Protein AF-A0A818G9F4-F1 (afdb_monomer_lite)

pLDDT: mean 80.61, std 18.56, range [37.25, 96.75]

Foldseek 3Di:
DDDDLVNLVVVLVVCLQQVLVCVVPPVVVSVVVLVVLVVVLPDPNHDPVSNVSNVVSVVCVVVSSPVRHNADPPRPPDDPPPDDDDDPCVVVVVVVVVVVVCVVVVVPDPPPPPPPPPPPPDPDDPDDDDDDDDDDDD

Radius of gyration: 27.66 Å; chains: 1; bounding box: 40×69×69 Å

Sequence (138 aa):
MSPSNASVYAALILLKECGQKLLQGNRQELDSTFSILSNLLREPSLNNHTQHMIRDLFTVRRDEFEAHPAIQSGLDLVYENEVFKYDEEYEVNENKYKQIRKTILNENSDDEDESSSNTSDNHEDQSNFATADNDKEK

Secondary structure (DSSP, 8-state):
-PPPHHHHHHHHHHHHHHHHHHHHH-HHHHHHHHHHHHHHTT-TTS-HHHHHHHHHHHHHHHTTTTTS-SS-TT-----TT------TTHHHHHHHHHHHHHHHTT--------------------------------

Structure (mmCIF, N/CA/C/O backbone):
data_AF-A0A818G9F4-F1
#
_entry.id   AF-A0A818G9F4-F1
#
loop_
_atom_site.group_PDB
_atom_site.id
_atom_site.type_symbol
_atom_site.label_atom_id
_atom_site.label_alt_id
_atom_site.label_comp_id
_atom_site.label_asym_id
_atom_site.label_entity_id
_atom_site.label_seq_id
_atom_site.pdbx_PDB_ins_code
_atom_site.Cartn_x
_atom_site.Cartn_y
_atom_site.Cartn_z
_atom_site.occupancy
_atom_site.B_iso_or_equiv
_atom_site.auth_seq_id
_atom_site.auth_comp_id
_atom_site.auth_asym_id
_atom_site.auth_atom_id
_atom_site.pdbx_PDB_model_num
ATOM 1 N N . MET A 1 1 ? 22.049 8.872 -7.295 1.00 54.81 1 MET A N 1
ATOM 2 C CA . MET A 1 1 ? 22.218 7.410 -7.153 1.00 54.81 1 MET A CA 1
ATOM 3 C C . MET A 1 1 ? 21.023 6.752 -7.813 1.00 54.81 1 MET A C 1
ATOM 5 O O . MET A 1 1 ? 19.912 7.167 -7.516 1.00 54.81 1 MET A O 1
ATOM 9 N N . SER A 1 2 ? 21.231 5.809 -8.729 1.00 66.75 2 SER A N 1
ATOM 10 C CA . SER A 1 2 ? 20.141 4.984 -9.264 1.00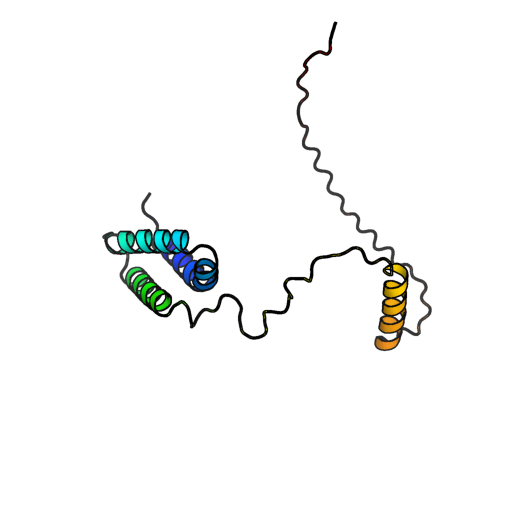 66.75 2 SER A CA 1
ATOM 11 C C . SER A 1 2 ? 19.709 3.963 -8.203 1.00 66.75 2 SER A C 1
ATOM 13 O O . SER A 1 2 ? 20.579 3.438 -7.499 1.00 66.75 2 SER A O 1
ATOM 15 N N . PRO A 1 3 ? 18.409 3.675 -8.056 1.00 79.81 3 PRO A N 1
ATOM 16 C CA . PRO A 1 3 ? 17.937 2.692 -7.089 1.00 79.81 3 PRO A CA 1
ATOM 17 C C . PRO A 1 3 ? 18.466 1.289 -7.431 1.00 79.81 3 PRO A C 1
ATOM 19 O O . PRO A 1 3 ? 18.576 0.907 -8.595 1.00 79.81 3 PRO A O 1
ATOM 22 N N . SER A 1 4 ? 18.809 0.506 -6.408 1.00 89.75 4 SER A N 1
ATOM 23 C CA . SER A 1 4 ? 19.220 -0.892 -6.580 1.00 89.75 4 SER A CA 1
ATOM 24 C C . SER A 1 4 ? 18.002 -1.776 -6.854 1.00 89.75 4 SER A C 1
ATOM 26 O O . SER A 1 4 ? 16.925 -1.538 -6.304 1.00 89.75 4 SER A O 1
ATOM 28 N N . ASN A 1 5 ? 18.173 -2.857 -7.620 1.00 89.12 5 ASN A N 1
ATOM 29 C CA . ASN A 1 5 ? 17.113 -3.851 -7.835 1.00 89.12 5 ASN A CA 1
ATOM 30 C C . ASN A 1 5 ? 16.520 -4.361 -6.503 1.00 89.12 5 ASN A C 1
ATOM 32 O O . ASN A 1 5 ? 15.311 -4.551 -6.406 1.00 89.12 5 ASN A O 1
ATOM 36 N N . ALA A 1 6 ? 17.342 -4.506 -5.455 1.00 90.44 6 ALA A N 1
ATOM 37 C CA . ALA A 1 6 ? 16.883 -4.923 -4.127 1.00 90.44 6 ALA A CA 1
ATOM 38 C C . ALA A 1 6 ? 15.992 -3.868 -3.445 1.00 90.44 6 ALA A C 1
ATOM 40 O O . ALA A 1 6 ? 14.953 -4.208 -2.883 1.00 90.44 6 ALA A O 1
ATOM 41 N N . SER A 1 7 ? 16.358 -2.583 -3.534 1.00 91.75 7 SER A N 1
ATOM 42 C CA . SER A 1 7 ? 15.530 -1.503 -2.979 1.00 91.75 7 SER A CA 1
ATOM 43 C C . SER A 1 7 ? 14.211 -1.355 -3.735 1.00 91.75 7 SER A C 1
ATOM 45 O O . SER A 1 7 ? 13.179 -1.109 -3.120 1.00 91.75 7 SER A O 1
ATOM 47 N N . VAL A 1 8 ? 14.226 -1.563 -5.056 1.00 92.06 8 VAL A N 1
ATOM 48 C CA . VAL A 1 8 ? 13.007 -1.547 -5.874 1.00 92.06 8 VAL A CA 1
ATOM 49 C C . VAL A 1 8 ? 12.101 -2.712 -5.485 1.00 92.06 8 VAL A C 1
ATOM 51 O O . VAL A 1 8 ? 10.922 -2.502 -5.245 1.00 92.06 8 VAL A O 1
ATOM 54 N N . TYR A 1 9 ? 12.647 -3.921 -5.353 1.00 92.75 9 TYR A N 1
ATOM 55 C CA . TYR A 1 9 ? 11.898 -5.104 -4.922 1.00 92.75 9 TYR A CA 1
ATOM 56 C C . TYR A 1 9 ? 11.181 -4.890 -3.582 1.00 92.75 9 TYR A C 1
ATOM 58 O O . TYR A 1 9 ? 9.977 -5.120 -3.481 1.00 92.75 9 TYR A O 1
ATOM 66 N N . ALA A 1 10 ? 11.903 -4.388 -2.576 1.00 93.56 10 ALA A N 1
ATOM 67 C CA . ALA A 1 10 ? 11.326 -4.088 -1.270 1.00 93.56 10 ALA A CA 1
ATOM 68 C C . ALA A 1 10 ? 10.196 -3.048 -1.368 1.00 93.56 10 ALA A C 1
ATOM 70 O O . ALA A 1 10 ? 9.136 -3.232 -0.771 1.00 93.56 10 ALA A O 1
ATOM 71 N N . ALA A 1 11 ? 10.391 -1.994 -2.169 1.00 94.75 11 ALA A N 1
ATOM 72 C CA . ALA A 1 11 ? 9.371 -0.975 -2.394 1.00 94.75 11 ALA A CA 1
ATOM 73 C C . ALA A 1 11 ? 8.120 -1.538 -3.089 1.00 94.75 11 ALA A C 1
ATOM 75 O O . ALA A 1 11 ? 7.010 -1.170 -2.719 1.00 94.75 11 ALA A O 1
ATOM 76 N N . LEU A 1 12 ? 8.276 -2.449 -4.056 1.00 95.25 12 LEU A N 1
ATOM 77 C CA . LEU A 1 12 ? 7.147 -3.081 -4.747 1.00 95.25 12 LEU A CA 1
ATOM 78 C C . LEU A 1 12 ? 6.326 -3.968 -3.815 1.00 95.25 12 LEU A C 1
ATOM 80 O O . LEU A 1 12 ? 5.102 -3.915 -3.871 1.00 95.25 12 LEU A O 1
ATOM 84 N N . ILE A 1 13 ? 6.982 -4.756 -2.958 1.00 93.69 13 ILE A N 1
ATOM 85 C CA . ILE A 1 13 ? 6.285 -5.573 -1.957 1.00 93.69 13 ILE A CA 1
ATOM 86 C C . ILE A 1 13 ? 5.504 -4.676 -1.009 1.00 93.69 13 ILE A C 1
ATOM 88 O O . ILE A 1 13 ? 4.311 -4.886 -0.822 1.00 93.69 13 ILE A O 1
ATOM 92 N N . LEU A 1 14 ? 6.156 -3.652 -0.455 1.00 95.38 14 LEU A N 1
ATOM 93 C CA . LEU A 1 14 ? 5.495 -2.728 0.458 1.00 95.38 14 LEU A CA 1
ATOM 94 C C . LEU A 1 14 ? 4.278 -2.080 -0.207 1.00 95.38 14 LEU A C 1
ATOM 96 O O . LEU A 1 14 ? 3.191 -2.093 0.360 1.00 95.38 14 LEU A O 1
ATOM 100 N N . LEU A 1 15 ? 4.451 -1.566 -1.429 1.00 96.38 15 LEU A N 1
ATOM 101 C CA . LEU A 1 15 ? 3.386 -0.898 -2.171 1.00 96.38 15 LEU A CA 1
ATOM 102 C C . LEU A 1 15 ? 2.236 -1.846 -2.532 1.00 96.38 15 LEU A C 1
ATOM 104 O 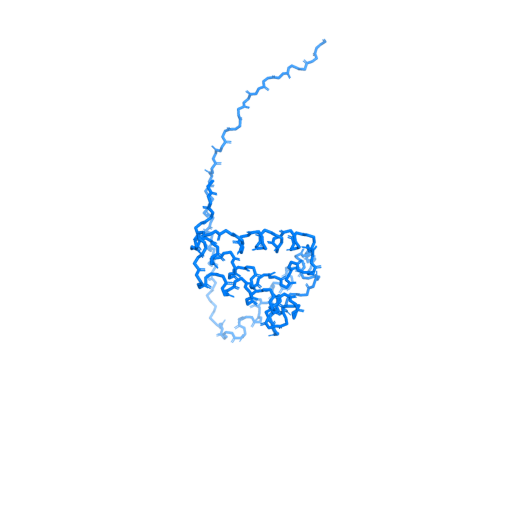O . LEU A 1 15 ? 1.095 -1.406 -2.628 1.00 96.38 15 LEU A O 1
ATOM 108 N N . LYS A 1 16 ? 2.517 -3.138 -2.719 1.00 95.75 16 LYS A N 1
ATOM 109 C CA . LYS A 1 16 ? 1.499 -4.162 -2.964 1.00 95.75 16 LYS A CA 1
ATOM 110 C C . LYS A 1 16 ? 0.621 -4.398 -1.734 1.00 95.75 16 LYS A C 1
ATOM 112 O O . LYS A 1 16 ? -0.591 -4.483 -1.885 1.00 95.75 16 LYS A O 1
ATOM 117 N N . GLU A 1 17 ? 1.218 -4.439 -0.545 1.00 94.31 17 GLU A N 1
ATOM 118 C CA . GLU A 1 17 ? 0.495 -4.682 0.711 1.00 94.31 17 GLU A CA 1
ATOM 119 C C . GLU A 1 17 ? -0.239 -3.436 1.232 1.00 94.31 17 GLU A C 1
ATOM 121 O O . GLU A 1 17 ? -1.348 -3.536 1.746 1.00 94.31 17 GLU A O 1
ATOM 126 N N . CYS A 1 18 ? 0.338 -2.237 1.083 1.00 94.81 18 CYS A N 1
ATOM 127 C CA . CYS A 1 18 ? -0.285 -1.000 1.576 1.00 94.81 18 CYS A CA 1
ATOM 128 C C . CYS A 1 18 ? -1.068 -0.216 0.509 1.00 94.81 18 CYS A C 1
ATOM 130 O O . CYS A 1 18 ? -1.725 0.781 0.827 1.00 94.81 18 CYS A O 1
ATOM 132 N N . GLY A 1 19 ? -1.022 -0.656 -0.751 1.00 95.88 19 GLY A N 1
ATOM 133 C CA . GLY A 1 19 ? -1.565 0.076 -1.893 1.00 95.88 19 GLY A CA 1
ATOM 134 C C . GLY A 1 19 ? -3.055 0.372 -1.780 1.00 95.88 19 GLY A C 1
ATOM 135 O O . GLY A 1 19 ? -3.472 1.490 -2.084 1.00 95.88 19 GLY A O 1
ATOM 136 N N . GLN A 1 20 ? -3.840 -0.562 -1.234 1.00 95.81 20 GLN A N 1
ATOM 137 C CA . GLN A 1 20 ? -5.272 -0.341 -1.040 1.00 95.81 20 GLN A CA 1
ATOM 138 C C . GLN A 1 20 ? -5.561 0.772 -0.028 1.00 95.81 20 GLN A C 1
ATOM 140 O O . GLN A 1 20 ? -6.479 1.572 -0.213 1.00 95.81 20 GLN A O 1
ATOM 145 N N . LYS A 1 21 ? -4.748 0.889 1.030 1.00 94.56 21 LYS A N 1
ATOM 146 C CA . LYS A 1 21 ? -4.919 1.958 2.021 1.00 94.56 21 LYS A CA 1
ATOM 147 C C . LYS A 1 21 ? -4.544 3.322 1.443 1.00 94.56 21 LYS A C 1
ATOM 149 O O . LYS A 1 21 ? -5.226 4.312 1.705 1.00 94.56 21 LYS A O 1
ATOM 154 N N . LEU A 1 22 ? -3.491 3.368 0.626 1.00 95.00 22 LEU A N 1
ATOM 155 C CA . LEU A 1 22 ? -3.100 4.579 -0.096 1.00 95.00 22 LEU A CA 1
ATOM 156 C C . LEU A 1 22 ? -4.168 5.003 -1.106 1.00 95.00 22 LEU A C 1
ATOM 158 O O . LEU A 1 22 ? -4.437 6.193 -1.223 1.00 95.00 22 LEU A O 1
ATOM 162 N N . LEU A 1 23 ? -4.827 4.055 -1.778 1.00 94.44 23 LEU A N 1
ATOM 163 C CA . LEU A 1 23 ? -5.910 4.364 -2.711 1.00 94.44 23 LEU A CA 1
ATOM 164 C C . LEU A 1 23 ? -7.100 5.051 -2.016 1.00 94.44 23 LEU A C 1
ATOM 166 O O . LEU A 1 23 ? -7.694 5.961 -2.592 1.00 94.44 23 LEU A O 1
ATOM 170 N N . GLN A 1 24 ? -7.411 4.658 -0.777 1.00 91.06 24 GLN A N 1
ATOM 171 C CA . GLN A 1 24 ? -8.522 5.208 0.011 1.00 91.06 24 GLN A CA 1
ATOM 172 C C . GLN A 1 24 ? -8.254 6.617 0.564 1.00 91.06 24 GLN A C 1
ATOM 174 O O . GLN A 1 24 ? -9.183 7.415 0.649 1.00 91.06 24 GLN A O 1
ATOM 179 N N . GLY A 1 25 ? -7.015 6.918 0.973 1.00 89.31 25 GLY A N 1
ATOM 180 C CA . GLY A 1 25 ? -6.686 8.172 1.669 1.00 89.31 25 GLY A CA 1
ATOM 181 C C . GLY A 1 25 ? -5.812 9.162 0.893 1.00 89.31 25 GLY A C 1
ATOM 182 O O . GLY A 1 25 ? -5.931 10.359 1.113 1.00 89.31 25 GLY A O 1
ATOM 183 N N . ASN A 1 26 ? -4.944 8.680 -0.003 1.00 92.06 26 ASN A N 1
ATOM 184 C CA . ASN A 1 26 ? -3.830 9.434 -0.600 1.00 92.06 26 ASN A CA 1
ATOM 185 C C . ASN A 1 26 ? -3.600 9.020 -2.070 1.00 92.06 26 ASN A C 1
ATOM 187 O O . ASN A 1 26 ? -2.545 8.507 -2.464 1.00 92.06 26 ASN A O 1
ATOM 191 N N . ARG A 1 27 ? -4.638 9.183 -2.903 1.00 93.00 27 ARG A N 1
ATOM 192 C CA . ARG A 1 27 ? -4.624 8.726 -4.305 1.00 93.00 27 ARG A CA 1
ATOM 193 C C . ARG A 1 27 ? -3.593 9.467 -5.164 1.00 93.00 27 ARG A C 1
ATOM 195 O O . ARG A 1 27 ? -2.979 8.854 -6.033 1.00 93.00 27 ARG A O 1
ATOM 202 N N . GLN A 1 28 ? -3.372 10.758 -4.921 1.00 93.75 28 GLN A N 1
ATOM 203 C CA . GLN A 1 28 ? -2.413 11.563 -5.686 1.00 93.75 28 GLN A CA 1
ATOM 204 C C . GLN A 1 28 ? -0.968 11.087 -5.463 1.00 93.75 28 GLN A C 1
ATOM 206 O O . GLN A 1 28 ? -0.156 11.022 -6.392 1.00 93.75 28 GLN A O 1
ATOM 211 N N . GLU A 1 29 ? -0.642 10.732 -4.227 1.00 92.38 29 GLU A N 1
ATOM 212 C CA . GLU A 1 29 ? 0.657 10.209 -3.825 1.00 92.38 29 GLU A CA 1
ATOM 213 C C . GLU A 1 29 ? 0.872 8.834 -4.455 1.00 92.38 29 GLU A C 1
ATOM 215 O O . GLU A 1 29 ? 1.925 8.576 -5.044 1.00 92.38 29 GLU A O 1
ATOM 220 N N . LEU A 1 30 ? -0.159 7.984 -4.433 1.00 94.56 30 LEU A N 1
ATOM 221 C CA . LEU A 1 30 ? -0.140 6.701 -5.124 1.00 94.56 30 LEU A CA 1
ATOM 222 C C . LEU A 1 30 ? 0.121 6.887 -6.629 1.00 94.56 30 LEU A C 1
ATOM 224 O O . LEU A 1 30 ? 0.995 6.233 -7.191 1.00 94.56 30 LEU A O 1
ATOM 228 N N . ASP A 1 31 ? -0.558 7.817 -7.295 1.00 95.00 31 ASP A N 1
ATOM 229 C CA . ASP A 1 31 ? -0.331 8.129 -8.715 1.00 95.00 31 ASP A CA 1
ATOM 230 C C . ASP A 1 31 ? 1.106 8.585 -8.990 1.00 95.00 31 ASP A C 1
ATOM 232 O O . ASP A 1 31 ? 1.740 8.133 -9.950 1.00 95.00 31 ASP A O 1
ATOM 236 N N . SER A 1 32 ? 1.659 9.402 -8.097 1.00 95.75 32 SER A N 1
ATOM 237 C CA . SER A 1 32 ? 3.045 9.862 -8.175 1.00 95.75 32 SER A CA 1
ATOM 238 C C . SER A 1 32 ? 4.035 8.698 -8.056 1.00 95.75 32 SER A C 1
ATOM 240 O O . SER A 1 32 ? 4.978 8.609 -8.845 1.00 95.75 32 SER A O 1
ATOM 242 N N . THR A 1 33 ? 3.802 7.748 -7.144 1.00 94.62 33 THR A N 1
ATOM 243 C CA . THR A 1 33 ? 4.655 6.550 -7.024 1.00 94.62 33 THR A CA 1
ATOM 244 C C . THR A 1 33 ? 4.616 5.675 -8.280 1.00 94.62 33 THR A C 1
ATOM 246 O O . THR A 1 33 ? 5.665 5.241 -8.756 1.00 94.62 33 THR A O 1
ATOM 249 N N . PHE A 1 34 ? 3.447 5.475 -8.897 1.00 95.19 34 PHE A N 1
ATOM 250 C CA . PHE A 1 34 ? 3.337 4.704 -10.144 1.00 95.19 34 PHE A CA 1
ATOM 251 C C . PHE A 1 34 ? 3.934 5.436 -11.353 1.00 95.19 34 PHE A C 1
ATOM 253 O O . PHE A 1 34 ? 4.462 4.797 -12.268 1.00 95.19 34 PHE A O 1
ATOM 260 N N . SER A 1 35 ? 3.934 6.769 -11.345 1.00 94.94 35 SER A N 1
ATOM 261 C CA . SER A 1 35 ? 4.699 7.563 -12.311 1.00 94.94 35 SER A CA 1
ATOM 262 C C . SER A 1 35 ? 6.206 7.292 -12.185 1.00 94.94 35 SER A C 1
ATOM 264 O O . SER A 1 35 ? 6.876 7.022 -13.184 1.00 94.94 35 SER A O 1
ATOM 266 N N . ILE A 1 36 ? 6.738 7.233 -10.957 1.00 93.19 36 ILE A N 1
ATOM 267 C CA . ILE A 1 36 ? 8.146 6.875 -10.704 1.00 93.19 36 ILE A CA 1
ATOM 268 C C . ILE A 1 36 ? 8.452 5.457 -11.207 1.00 93.19 36 ILE A C 1
ATOM 270 O O . ILE A 1 36 ? 9.441 5.261 -11.913 1.00 93.19 36 ILE A O 1
ATOM 274 N N . LEU A 1 37 ? 7.587 4.478 -10.921 1.00 93.62 37 LEU A N 1
ATOM 275 C CA . LEU A 1 37 ? 7.746 3.106 -11.424 1.00 93.62 37 LEU A CA 1
ATOM 276 C C . LEU A 1 37 ? 7.719 3.035 -12.960 1.00 93.62 37 LEU A C 1
ATOM 278 O O . LEU A 1 37 ? 8.465 2.261 -13.560 1.00 93.62 37 LEU A O 1
ATOM 282 N N . SER A 1 38 ? 6.904 3.874 -13.607 1.00 93.31 38 SER A N 1
ATOM 283 C CA . SER A 1 38 ? 6.848 3.978 -15.073 1.00 93.31 38 SER A CA 1
ATOM 284 C C . SER A 1 38 ? 8.156 4.499 -15.666 1.00 93.31 38 SER A C 1
ATOM 286 O O . SER A 1 38 ? 8.575 4.050 -16.734 1.00 93.31 38 SER A O 1
ATOM 288 N N . ASN A 1 39 ? 8.807 5.440 -14.980 1.00 91.44 39 ASN A N 1
ATOM 289 C CA . ASN A 1 39 ? 10.119 5.942 -15.380 1.00 91.44 39 ASN A CA 1
ATOM 290 C C . ASN A 1 39 ? 11.194 4.872 -15.181 1.00 91.44 39 ASN A C 1
ATOM 292 O O . ASN A 1 39 ? 12.029 4.671 -16.060 1.00 91.44 39 ASN A O 1
ATOM 296 N N . LEU A 1 40 ? 11.113 4.122 -14.082 1.00 91.31 40 LEU A N 1
ATOM 297 C CA . LEU A 1 40 ? 12.057 3.059 -13.758 1.00 91.31 40 LEU A CA 1
ATOM 298 C C . LEU A 1 40 ? 12.036 1.905 -14.775 1.00 91.31 40 LEU A C 1
ATOM 300 O O . LEU A 1 40 ? 13.081 1.350 -15.096 1.00 91.31 40 LEU A O 1
ATOM 304 N N . LEU A 1 41 ? 10.874 1.581 -15.355 1.00 90.12 41 LEU A N 1
ATOM 305 C CA . LEU A 1 41 ? 10.765 0.589 -16.439 1.00 90.12 41 LEU A CA 1
ATOM 306 C C . LEU A 1 41 ? 11.550 0.959 -17.708 1.00 90.12 41 LEU A C 1
ATOM 308 O O . LEU A 1 41 ? 11.785 0.092 -18.549 1.00 90.12 41 LEU A O 1
ATOM 312 N N . ARG A 1 42 ? 11.925 2.232 -17.873 1.00 87.19 42 ARG A N 1
ATOM 313 C CA . ARG A 1 42 ? 12.720 2.716 -19.011 1.00 87.19 42 ARG A CA 1
ATOM 314 C C . ARG A 1 42 ? 14.222 2.680 -18.724 1.00 87.19 42 ARG A C 1
ATOM 316 O O . ARG A 1 42 ? 15.006 2.885 -19.648 1.00 87.19 42 ARG A O 1
ATOM 323 N N . GLU A 1 43 ? 14.629 2.439 -17.477 1.00 86.12 43 GLU A N 1
ATOM 324 C CA . GLU A 1 43 ? 16.041 2.403 -17.104 1.00 86.12 43 GLU A CA 1
ATOM 325 C C . GLU A 1 43 ? 16.717 1.096 -17.565 1.00 86.12 43 GLU A C 1
ATOM 327 O O . GLU A 1 43 ? 16.224 0.001 -17.280 1.00 86.12 43 GLU A O 1
ATOM 332 N N . PRO A 1 44 ? 17.885 1.170 -18.235 1.00 79.81 44 PRO A N 1
ATOM 333 C CA . PRO A 1 44 ? 18.570 -0.005 -18.784 1.00 79.81 44 PRO A CA 1
ATOM 334 C C . PRO A 1 44 ? 19.226 -0.906 -17.722 1.00 79.81 44 PRO A C 1
ATOM 336 O O . PRO A 1 44 ? 19.617 -2.028 -18.028 1.00 79.81 44 PRO A O 1
ATOM 339 N N . SER A 1 45 ? 19.373 -0.429 -16.484 1.00 84.62 45 SER A N 1
ATOM 340 C CA . SER A 1 45 ? 19.988 -1.148 -15.356 1.00 84.62 45 SER A CA 1
ATOM 341 C C . SER A 1 45 ? 19.019 -2.076 -14.611 1.00 84.62 45 SER A C 1
ATOM 343 O O . SER A 1 45 ? 19.448 -2.854 -13.750 1.00 84.62 45 SER A O 1
ATOM 345 N N . LEU A 1 46 ? 17.721 -1.998 -14.915 1.00 86.62 46 LEU A N 1
ATOM 346 C CA . LEU A 1 46 ? 16.689 -2.774 -14.243 1.00 86.62 46 LEU A CA 1
ATOM 347 C C . LEU A 1 46 ? 16.661 -4.205 -14.785 1.00 86.62 46 LEU A C 1
ATOM 349 O O . LEU A 1 46 ? 16.494 -4.424 -15.987 1.00 86.62 46 LEU A O 1
ATOM 353 N N . ASN A 1 47 ? 16.792 -5.193 -13.901 1.00 89.81 47 ASN A N 1
ATOM 354 C CA . ASN A 1 47 ? 16.801 -6.588 -14.322 1.00 89.81 47 ASN A CA 1
ATOM 355 C C . ASN A 1 47 ? 15.405 -7.058 -14.785 1.00 89.81 47 ASN A C 1
ATOM 357 O O . ASN A 1 47 ? 14.368 -6.458 -14.488 1.00 89.81 47 ASN A O 1
ATOM 361 N N . ASN A 1 48 ? 15.375 -8.176 -15.510 1.00 90.81 48 ASN A N 1
ATOM 362 C CA . ASN A 1 48 ? 14.140 -8.713 -16.073 1.00 90.81 48 ASN A CA 1
ATOM 363 C C . ASN A 1 48 ? 13.117 -9.119 -14.992 1.00 90.81 48 ASN A C 1
ATOM 365 O O . ASN A 1 48 ? 11.918 -8.937 -15.185 1.00 90.81 48 ASN A O 1
ATOM 369 N N . HIS A 1 49 ? 13.576 -9.616 -13.842 1.00 91.62 49 HIS A N 1
ATOM 370 C CA . HIS A 1 49 ? 12.700 -10.034 -12.747 1.00 91.62 49 HIS A CA 1
ATOM 371 C C . HIS A 1 49 ? 11.943 -8.847 -12.133 1.00 91.62 49 HIS A C 1
ATOM 373 O O . HIS A 1 49 ? 10.717 -8.854 -12.073 1.00 91.62 49 HIS A O 1
ATOM 379 N N . THR A 1 50 ? 12.655 -7.786 -11.759 1.00 92.00 50 THR A N 1
ATOM 380 C CA . THR A 1 50 ? 12.078 -6.562 -11.205 1.00 92.00 50 THR A CA 1
ATOM 381 C C . THR A 1 50 ? 11.164 -5.875 -12.222 1.00 92.00 50 THR A C 1
ATOM 383 O O . THR A 1 50 ? 10.105 -5.390 -11.841 1.00 92.00 50 THR A O 1
ATOM 386 N N . GLN A 1 51 ? 11.486 -5.905 -13.522 1.00 92.12 51 GLN A N 1
ATOM 387 C CA . GLN A 1 51 ? 10.570 -5.426 -14.569 1.00 92.12 51 GLN A CA 1
ATOM 388 C C . GLN A 1 51 ? 9.230 -6.173 -14.579 1.00 92.12 51 GLN A C 1
ATOM 390 O O . GLN A 1 51 ? 8.184 -5.533 -14.688 1.00 92.12 51 GLN A O 1
ATOM 395 N N . HIS A 1 52 ? 9.248 -7.507 -14.473 1.00 93.50 52 HIS A N 1
ATOM 396 C CA . HIS A 1 52 ? 8.018 -8.301 -14.392 1.00 93.50 52 HIS A CA 1
ATOM 397 C C . HIS A 1 52 ? 7.216 -7.945 -13.144 1.00 93.50 52 HIS A C 1
ATOM 399 O O . HIS A 1 52 ? 6.034 -7.652 -13.261 1.00 93.50 52 HIS A O 1
ATOM 405 N N . MET A 1 53 ? 7.868 -7.826 -11.987 1.00 93.19 53 MET A N 1
ATOM 406 C CA . MET A 1 53 ? 7.181 -7.449 -10.750 1.00 93.19 53 MET A CA 1
ATOM 407 C C . MET A 1 53 ? 6.543 -6.062 -10.809 1.00 93.19 53 MET A C 1
ATOM 409 O O . MET A 1 53 ? 5.451 -5.872 -10.279 1.00 93.19 53 MET A O 1
ATOM 413 N N . ILE A 1 54 ? 7.186 -5.090 -11.468 1.00 94.81 54 ILE A N 1
ATOM 414 C CA . ILE A 1 54 ? 6.562 -3.783 -11.694 1.00 94.81 54 ILE A CA 1
ATOM 415 C C . ILE A 1 54 ? 5.298 -3.956 -12.548 1.00 94.81 54 ILE A C 1
ATOM 417 O O . ILE A 1 54 ? 4.253 -3.428 -12.184 1.00 94.81 54 ILE A O 1
ATOM 421 N N . ARG A 1 55 ? 5.351 -4.713 -13.654 1.00 93.62 55 ARG A N 1
ATOM 422 C CA . ARG A 1 55 ? 4.170 -4.967 -14.508 1.00 93.62 55 ARG A CA 1
ATOM 423 C C . ARG A 1 55 ? 3.050 -5.687 -13.757 1.00 93.62 55 ARG A C 1
ATOM 425 O O . ARG A 1 55 ? 1.884 -5.318 -13.908 1.00 93.62 55 ARG A O 1
ATOM 432 N N . ASP A 1 56 ? 3.400 -6.663 -12.926 1.00 94.94 56 ASP A N 1
ATOM 433 C CA . ASP A 1 56 ? 2.449 -7.357 -12.060 1.00 94.94 56 ASP A CA 1
ATOM 434 C C . ASP A 1 56 ? 1.794 -6.361 -11.098 1.00 94.94 56 ASP A C 1
ATOM 436 O O . ASP A 1 56 ? 0.576 -6.361 -10.941 1.00 94.94 56 ASP A O 1
ATOM 440 N N . LEU A 1 57 ? 2.566 -5.430 -10.530 1.00 96.19 57 LEU A N 1
ATOM 441 C CA . LEU A 1 57 ? 2.032 -4.388 -9.655 1.00 96.19 57 LEU A CA 1
ATOM 442 C C . LEU A 1 57 ? 1.105 -3.400 -10.389 1.00 96.19 57 LEU A C 1
ATOM 444 O O . LEU A 1 57 ? 0.104 -2.972 -9.819 1.00 96.19 57 LEU A O 1
ATOM 448 N N . PHE A 1 58 ? 1.372 -3.069 -11.658 1.00 96.38 58 PHE A N 1
ATOM 449 C CA . PHE A 1 58 ? 0.431 -2.298 -12.491 1.00 96.38 58 PHE A CA 1
ATOM 450 C C . PHE A 1 58 ? -0.887 -3.044 -12.721 1.00 96.38 58 PHE A C 1
ATOM 452 O O . PHE A 1 58 ? -1.941 -2.410 -12.774 1.00 96.38 58 PHE A O 1
ATOM 459 N N . THR A 1 59 ? -0.836 -4.373 -12.830 1.00 96.75 59 THR A N 1
ATOM 460 C CA . THR A 1 59 ? -2.035 -5.215 -12.927 1.00 96.75 59 THR A CA 1
ATOM 461 C C . THR A 1 59 ? -2.821 -5.171 -11.620 1.00 96.75 59 THR A C 1
ATOM 463 O O . THR A 1 59 ? -3.992 -4.814 -11.640 1.00 96.75 59 THR A O 1
ATOM 466 N N . VAL A 1 60 ? -2.152 -5.383 -10.480 1.00 96.56 60 VAL A N 1
ATOM 467 C CA . VAL A 1 60 ? -2.772 -5.289 -9.144 1.00 96.56 60 VAL A CA 1
ATOM 468 C C . VAL A 1 60 ? -3.435 -3.926 -8.924 1.00 96.56 60 VAL A C 1
ATOM 470 O O . VAL A 1 60 ? -4.549 -3.860 -8.417 1.00 96.56 60 VAL A O 1
ATOM 473 N N . ARG A 1 61 ? -2.785 -2.830 -9.336 1.00 95.75 61 ARG A N 1
ATOM 474 C CA . ARG A 1 61 ? -3.367 -1.484 -9.242 1.00 95.75 61 ARG A CA 1
ATOM 475 C C . ARG A 1 61 ? -4.594 -1.303 -10.131 1.00 95.75 61 ARG A C 1
ATOM 477 O O . ARG A 1 61 ? -5.518 -0.600 -9.733 1.00 95.75 61 ARG A O 1
ATOM 484 N N . ARG A 1 62 ? -4.583 -1.851 -11.350 1.00 95.44 62 ARG A N 1
ATOM 485 C CA . ARG A 1 62 ? -5.733 -1.775 -12.265 1.00 95.44 62 ARG A CA 1
ATOM 486 C C . ARG A 1 62 ? -6.942 -2.493 -11.679 1.00 95.44 62 ARG A C 1
ATOM 488 O O . ARG A 1 62 ? -8.053 -2.004 -11.829 1.00 95.44 62 ARG A O 1
ATOM 495 N N . ASP A 1 63 ? -6.691 -3.596 -10.993 1.00 96.69 63 ASP A N 1
ATOM 496 C CA . ASP A 1 63 ? -7.703 -4.383 -10.299 1.00 96.69 63 ASP A CA 1
ATOM 497 C C . ASP A 1 63 ? -7.977 -3.811 -8.886 1.00 96.69 63 ASP A C 1
ATOM 499 O O . ASP A 1 63 ? -8.427 -4.518 -7.992 1.00 96.69 63 ASP A O 1
ATOM 503 N N . GLU A 1 64 ? -7.645 -2.530 -8.663 1.00 95.25 64 GLU A N 1
ATOM 504 C CA . GLU A 1 64 ? -7.882 -1.763 -7.431 1.00 95.25 64 GLU A CA 1
ATOM 505 C C . GLU A 1 64 ? -7.459 -2.490 -6.145 1.00 95.25 64 GLU A C 1
ATOM 507 O O . GLU A 1 64 ? -8.112 -2.387 -5.109 1.00 95.25 64 GLU A O 1
ATOM 512 N N . PHE A 1 65 ? -6.346 -3.228 -6.212 1.00 96.44 65 PHE A N 1
ATOM 513 C CA . PHE A 1 65 ? -5.800 -4.004 -5.097 1.00 96.44 65 PHE A CA 1
ATOM 514 C C . PHE A 1 65 ? -6.815 -4.982 -4.473 1.00 96.44 65 PHE A C 1
ATOM 516 O O . PHE A 1 65 ? -6.716 -5.290 -3.288 1.00 96.44 65 PHE A O 1
ATOM 523 N N . GLU A 1 66 ? -7.763 -5.517 -5.251 1.00 93.38 66 GLU A N 1
ATOM 524 C CA . GLU A 1 66 ? -8.810 -6.427 -4.756 1.00 93.38 66 GLU A CA 1
ATOM 525 C C . GLU A 1 66 ? -8.232 -7.646 -4.012 1.00 93.38 66 GLU A C 1
ATOM 527 O O . GLU A 1 66 ? -8.725 -8.037 -2.956 1.00 93.38 66 GLU A O 1
ATOM 532 N N . ALA A 1 67 ? -7.124 -8.202 -4.512 1.00 93.81 67 ALA A N 1
ATOM 533 C CA . ALA A 1 67 ? -6.422 -9.320 -3.879 1.00 93.81 67 ALA A CA 1
ATOM 534 C C . ALA A 1 67 ? -5.596 -8.933 -2.630 1.00 93.81 67 ALA A C 1
ATOM 536 O O . ALA A 1 67 ? -5.104 -9.816 -1.930 1.00 93.81 67 ALA A O 1
ATOM 537 N N . HIS A 1 68 ? -5.425 -7.636 -2.359 1.00 94.38 68 HIS A N 1
ATOM 538 C CA . HIS A 1 68 ? -4.613 -7.080 -1.271 1.00 94.38 68 HIS A CA 1
ATOM 539 C C . HIS A 1 68 ? -5.410 -6.018 -0.494 1.00 94.38 68 HIS A C 1
ATOM 541 O O . HIS A 1 68 ? -5.081 -4.828 -0.543 1.00 94.38 68 HIS A O 1
ATOM 547 N N . PRO A 1 69 ? -6.495 -6.414 0.200 1.00 94.12 69 PRO A N 1
ATOM 548 C CA . PRO A 1 69 ? -7.320 -5.474 0.943 1.00 94.12 69 PRO A CA 1
ATOM 549 C C . PRO A 1 69 ? -6.528 -4.826 2.085 1.00 94.12 69 PRO A C 1
ATOM 551 O O . PRO A 1 69 ? -5.714 -5.475 2.737 1.00 94.12 69 PRO A O 1
ATOM 554 N N . ALA A 1 70 ? -6.812 -3.550 2.364 1.00 92.56 70 ALA A N 1
ATOM 555 C CA . ALA A 1 70 ? -6.115 -2.781 3.400 1.00 92.56 70 ALA A CA 1
ATOM 556 C C . ALA A 1 70 ? -6.278 -3.378 4.810 1.00 92.56 70 ALA A C 1
ATOM 558 O O . ALA A 1 70 ? -5.384 -3.261 5.642 1.00 92.56 70 ALA A O 1
ATOM 559 N N . ILE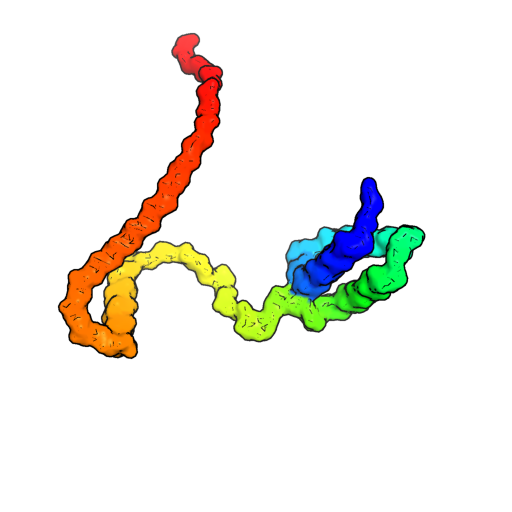 A 1 71 ? -7.432 -3.993 5.071 1.00 91.56 71 ILE A N 1
ATOM 560 C CA . ILE A 1 71 ? -7.729 -4.741 6.289 1.00 91.56 71 ILE A CA 1
ATOM 561 C C . ILE A 1 71 ? -8.326 -6.071 5.837 1.00 91.56 71 ILE A C 1
ATOM 563 O O . ILE A 1 71 ? -9.239 -6.095 5.008 1.00 91.56 71 ILE A O 1
ATOM 567 N N . GLN A 1 72 ? -7.791 -7.184 6.335 1.00 89.19 72 GLN A N 1
ATOM 568 C CA . GLN A 1 72 ? -8.307 -8.506 5.982 1.00 89.19 72 GLN A CA 1
ATOM 569 C C . GLN A 1 72 ? -9.682 -8.734 6.618 1.00 89.19 72 GLN A C 1
ATOM 571 O O . GLN A 1 72 ? -10.011 -8.171 7.664 1.00 89.19 72 GLN A O 1
ATOM 576 N N . SER A 1 73 ? -10.486 -9.599 5.999 1.00 87.88 73 SER A N 1
ATOM 577 C CA . SER A 1 73 ? -11.800 -9.957 6.536 1.00 87.88 73 SER A CA 1
ATOM 578 C C . SER A 1 73 ? -11.671 -10.513 7.960 1.00 87.88 73 SER A C 1
ATOM 580 O O . SER A 1 73 ? -10.870 -11.412 8.206 1.00 87.88 73 SER A O 1
ATOM 582 N N . GLY A 1 74 ? -12.437 -9.954 8.900 1.00 86.31 74 GLY A N 1
ATOM 583 C CA . GLY A 1 74 ? -12.400 -10.336 10.315 1.00 86.31 74 GLY A CA 1
ATOM 584 C C . GLY A 1 74 ? -11.280 -9.700 11.148 1.00 86.31 74 GLY A C 1
ATOM 585 O O . GLY A 1 74 ? -11.231 -9.961 12.346 1.00 86.31 74 GLY A O 1
ATOM 586 N N . LEU A 1 75 ? -10.407 -8.868 10.560 1.00 87.88 75 LEU A N 1
ATOM 587 C CA . LEU A 1 75 ? -9.384 -8.103 11.295 1.00 87.88 75 LEU A CA 1
ATOM 588 C C . LEU A 1 75 ? -9.786 -6.653 11.596 1.00 87.88 75 LEU A C 1
ATOM 590 O O . LEU A 1 75 ? -9.059 -5.957 12.302 1.00 87.88 75 LEU A O 1
ATOM 594 N N . ASP A 1 76 ? -10.932 -6.198 11.094 1.00 86.31 76 ASP A N 1
ATOM 595 C CA . ASP A 1 76 ? -11.489 -4.892 11.446 1.00 86.31 76 ASP A CA 1
ATOM 596 C C . ASP A 1 76 ? -12.229 -4.988 12.788 1.00 86.31 76 ASP A C 1
ATOM 598 O O . ASP A 1 76 ? -13.445 -5.162 12.845 1.00 86.31 76 ASP A O 1
ATOM 602 N N . LEU A 1 77 ? -11.453 -5.026 13.873 1.00 85.75 77 LEU A N 1
ATOM 603 C CA . LEU A 1 77 ? -11.955 -5.252 15.234 1.00 85.75 77 LEU A CA 1
ATOM 604 C C . LEU A 1 77 ? -12.142 -3.962 16.031 1.00 85.75 77 LEU A C 1
ATOM 606 O O . LEU A 1 77 ? -12.764 -3.999 17.088 1.00 85.75 77 LEU A O 1
ATOM 610 N N . VAL A 1 78 ? -11.588 -2.852 15.544 1.00 83.31 78 VAL A N 1
ATOM 611 C CA . VAL A 1 78 ? -11.626 -1.564 16.232 1.00 83.31 78 VAL A CA 1
ATOM 612 C C . VAL A 1 78 ? -12.729 -0.725 15.615 1.00 83.31 78 VAL A C 1
ATOM 614 O O . VAL A 1 78 ? -12.643 -0.332 14.453 1.00 83.31 78 VAL A O 1
ATOM 617 N N . TYR A 1 79 ? -13.761 -0.415 16.393 1.00 79.88 79 TYR A N 1
ATOM 618 C CA . TYR A 1 79 ? -14.785 0.520 15.935 1.00 79.88 79 TYR A CA 1
ATOM 619 C C . TYR A 1 79 ? -14.224 1.948 15.968 1.00 79.88 79 TYR A C 1
ATOM 621 O O . TYR A 1 79 ? -13.522 2.313 16.908 1.00 79.88 79 TYR A O 1
ATOM 629 N N . GLU A 1 80 ? -14.588 2.799 14.999 1.00 70.44 80 GLU A N 1
ATOM 630 C CA . GLU A 1 80 ? -14.105 4.197 14.878 1.00 70.44 80 GLU A CA 1
ATOM 631 C C . GLU A 1 80 ? -14.226 5.041 16.166 1.00 70.44 80 GLU A C 1
ATOM 633 O O . GLU A 1 80 ? -13.550 6.057 16.315 1.00 70.44 80 GLU A O 1
ATOM 638 N N . ASN A 1 81 ? -15.065 4.617 17.115 1.00 65.31 81 ASN A N 1
ATOM 639 C CA . ASN A 1 81 ? -15.349 5.315 18.365 1.00 65.31 81 ASN A CA 1
ATOM 640 C C . ASN A 1 81 ? -14.697 4.693 19.614 1.00 65.31 81 ASN A C 1
ATOM 642 O O . ASN A 1 81 ? -14.956 5.181 20.721 1.00 65.31 81 ASN A O 1
ATOM 646 N N . GLU A 1 82 ? -13.866 3.657 19.465 1.00 70.75 82 GLU A N 1
ATOM 647 C CA . GLU A 1 82 ? -13.068 3.050 20.543 1.00 70.75 82 GLU A CA 1
ATOM 648 C C . GLU A 1 82 ? -11.825 3.890 20.859 1.00 70.75 82 GLU A C 1
ATOM 650 O O . GLU A 1 82 ? -10.676 3.470 20.755 1.00 70.75 82 GLU A O 1
ATOM 655 N N . VAL A 1 83 ? -12.073 5.133 21.253 1.00 76.19 83 VAL A N 1
ATOM 656 C CA . VAL A 1 83 ? -11.065 6.019 21.830 1.00 76.19 83 VAL A CA 1
ATOM 657 C C . VAL A 1 83 ? -11.176 5.911 23.346 1.00 76.19 83 VAL A C 1
ATOM 659 O O . VAL A 1 83 ? -12.291 5.854 23.871 1.00 76.19 83 VAL A O 1
ATOM 662 N N . PHE A 1 84 ? -10.045 5.910 24.057 1.00 78.50 84 PHE A N 1
ATOM 663 C CA . PHE A 1 84 ? -10.048 6.006 25.517 1.00 78.50 84 PHE A CA 1
ATOM 664 C C . PHE A 1 84 ? -10.854 7.232 25.953 1.00 78.50 84 PHE A C 1
ATOM 666 O O . PHE A 1 84 ? -10.575 8.361 25.546 1.00 78.50 84 PHE A O 1
ATOM 673 N N . LYS A 1 85 ? -11.874 6.995 26.773 1.00 82.94 85 LYS A N 1
ATOM 674 C CA . LYS A 1 85 ? -12.725 8.030 27.358 1.00 82.94 85 LYS A CA 1
ATOM 675 C C . LYS A 1 85 ? -12.643 7.923 28.869 1.00 82.94 85 LYS A C 1
ATOM 677 O O . LYS A 1 85 ? -12.417 6.841 29.404 1.00 82.94 85 LYS A O 1
ATOM 682 N N . TYR A 1 86 ? -12.818 9.058 29.536 1.00 87.62 86 TYR A N 1
ATOM 683 C CA . TYR A 1 86 ? -13.001 9.073 30.978 1.00 87.62 86 TYR A CA 1
ATOM 684 C C . TYR A 1 86 ? -14.275 8.292 31.328 1.00 87.62 86 TYR A C 1
ATOM 686 O O . TYR A 1 86 ? -15.332 8.564 30.757 1.00 87.62 86 TYR A O 1
ATOM 694 N N . ASP A 1 87 ? -14.147 7.315 32.222 1.00 90.06 87 ASP A N 1
ATOM 695 C CA . ASP A 1 87 ? -15.254 6.522 32.753 1.00 90.06 87 ASP A CA 1
ATOM 696 C C . ASP A 1 87 ? -15.526 6.988 34.189 1.00 90.06 87 ASP A C 1
ATOM 698 O O . ASP A 1 87 ? -14.729 6.736 35.093 1.00 90.06 87 ASP A O 1
ATOM 702 N N . GLU A 1 88 ? -16.640 7.695 34.398 1.00 92.88 88 GLU A N 1
ATOM 703 C CA . GLU A 1 88 ? -17.088 8.130 35.730 1.00 92.88 88 GLU A CA 1
ATOM 704 C C . GLU A 1 88 ? -17.331 6.938 36.670 1.00 92.88 88 GLU A C 1
ATOM 706 O O . GLU A 1 88 ? -17.188 7.063 37.885 1.00 92.88 88 GLU A O 1
ATOM 711 N N . GLU A 1 89 ? -17.649 5.763 36.117 1.00 93.44 89 GLU A N 1
ATOM 712 C CA . GLU A 1 89 ? -17.881 4.528 36.863 1.00 93.44 89 GLU A CA 1
ATOM 713 C C . GLU A 1 89 ? -16.633 3.630 36.933 1.00 93.44 89 GLU A C 1
ATOM 715 O O . GLU A 1 89 ? -16.751 2.460 37.308 1.00 93.44 89 GLU A O 1
ATOM 720 N N . TYR A 1 90 ? -15.436 4.145 36.615 1.00 91.50 90 TYR A N 1
ATOM 721 C CA . TYR A 1 90 ? -14.198 3.358 36.549 1.00 91.50 90 TYR A CA 1
ATOM 722 C C . TYR A 1 90 ? -13.964 2.497 37.801 1.00 91.50 90 TYR A C 1
ATOM 724 O O . TYR A 1 90 ? -13.786 1.288 37.676 1.00 91.50 90 TYR A O 1
ATOM 732 N N . GLU A 1 91 ? -14.037 3.073 39.010 1.00 92.50 91 GLU A N 1
ATOM 733 C CA . GLU A 1 91 ? -13.814 2.329 40.265 1.00 92.50 91 GLU A CA 1
ATOM 734 C C . GLU A 1 91 ? -14.810 1.170 40.440 1.00 92.50 91 GLU A C 1
ATOM 736 O O . GLU A 1 91 ? -14.461 0.067 40.872 1.00 92.50 91 GLU A O 1
ATOM 741 N N . VAL A 1 92 ? -16.071 1.409 40.075 1.00 93.50 92 VAL A N 1
ATOM 742 C CA . VAL A 1 92 ? -17.146 0.420 40.175 1.00 93.50 92 VAL A CA 1
ATOM 743 C C . VAL A 1 92 ? -16.946 -0.685 39.138 1.00 93.50 92 VAL A C 1
ATOM 745 O O . VAL A 1 92 ? -17.074 -1.868 39.464 1.00 93.50 92 VAL A O 1
ATOM 748 N N . ASN A 1 93 ? -16.623 -0.324 37.897 1.00 90.94 93 ASN A N 1
ATOM 749 C CA . ASN A 1 93 ? -16.367 -1.274 36.822 1.00 90.94 93 ASN A CA 1
ATOM 750 C C . ASN A 1 93 ? -15.113 -2.105 37.094 1.00 90.94 93 ASN A C 1
ATOM 752 O O . ASN A 1 93 ? -15.168 -3.327 36.950 1.00 90.94 93 ASN A O 1
ATOM 756 N N . GLU A 1 94 ? -14.030 -1.497 37.577 1.00 94.25 94 GLU A N 1
ATOM 757 C CA . GLU A 1 94 ? -12.814 -2.207 37.968 1.00 94.25 94 GLU A CA 1
ATOM 758 C C . GLU A 1 94 ? -13.137 -3.265 39.030 1.00 94.25 94 GLU A C 1
ATOM 760 O O . GLU A 1 94 ? -12.807 -4.436 38.836 1.00 94.25 94 GLU A O 1
ATOM 765 N N . ASN A 1 95 ? -13.880 -2.904 40.086 1.00 93.00 95 ASN A N 1
ATOM 766 C CA . ASN A 1 95 ? -14.335 -3.836 41.125 1.00 93.00 95 ASN A CA 1
ATOM 767 C C . ASN A 1 95 ? -15.194 -4.988 40.574 1.00 93.00 95 ASN A C 1
ATOM 769 O O . ASN A 1 95 ? -14.989 -6.138 40.975 1.00 93.00 95 ASN A O 1
ATOM 773 N N . LYS A 1 96 ? -16.099 -4.728 39.617 1.00 94.00 96 LYS A N 1
ATOM 774 C CA . LYS A 1 96 ? -16.860 -5.787 38.921 1.00 94.00 96 LYS A CA 1
ATOM 775 C C . LYS A 1 96 ? -15.925 -6.730 38.159 1.00 94.00 96 LYS A C 1
ATOM 777 O O . LYS A 1 96 ? -16.046 -7.947 38.301 1.00 94.00 96 LYS A O 1
ATOM 782 N N . TYR A 1 97 ? -14.956 -6.200 37.409 1.00 89.62 97 TYR A N 1
ATOM 783 C CA . TYR A 1 97 ? -13.949 -7.019 36.725 1.00 89.62 97 TYR A CA 1
ATOM 784 C C . TYR A 1 97 ? -13.115 -7.838 37.720 1.00 89.62 97 TYR A C 1
ATOM 786 O O . TYR A 1 97 ? -12.838 -9.009 37.450 1.00 89.62 97 TYR A O 1
ATOM 794 N N . LYS A 1 98 ? -12.781 -7.285 38.899 1.00 91.12 98 LYS A N 1
ATOM 795 C CA . LYS A 1 98 ? -12.079 -8.024 39.966 1.00 91.12 98 LYS A CA 1
ATOM 796 C C . LYS A 1 98 ? -12.873 -9.227 40.467 1.00 91.12 98 LYS A C 1
ATOM 798 O O . LYS A 1 98 ? -12.302 -10.287 40.704 1.00 91.12 98 LYS A O 1
ATOM 803 N N . GLN A 1 99 ? -14.185 -9.085 40.607 1.00 90.75 99 GLN A N 1
ATOM 804 C CA . GLN A 1 99 ? -15.049 -10.181 41.045 1.00 90.75 99 GLN A 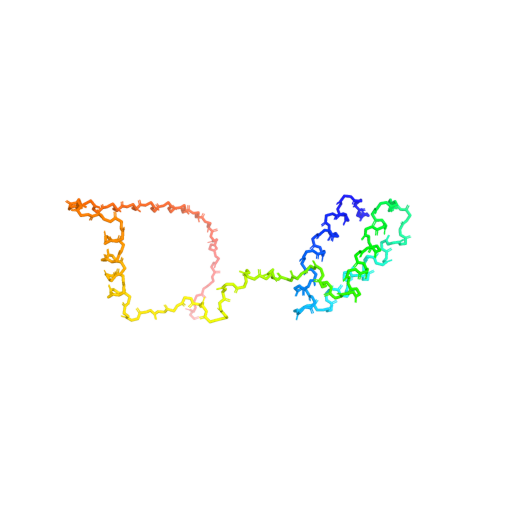CA 1
ATOM 805 C C . GLN A 1 99 ? -15.230 -11.233 39.943 1.00 90.75 99 GLN A C 1
ATOM 807 O O . GLN A 1 99 ? -15.116 -12.433 40.204 1.00 90.75 99 GLN A O 1
ATOM 812 N N . ILE A 1 100 ? -15.454 -10.794 38.700 1.00 88.88 100 ILE A N 1
ATOM 813 C CA . ILE A 1 100 ? -15.634 -11.683 37.546 1.00 88.88 100 ILE A CA 1
ATOM 814 C C . ILE A 1 100 ? -14.363 -12.500 37.287 1.00 88.88 100 ILE A C 1
ATOM 816 O O . ILE A 1 100 ? -14.458 -13.719 37.156 1.00 88.88 100 ILE A O 1
ATOM 820 N N . ARG A 1 101 ? -13.172 -11.877 37.285 1.00 88.00 101 ARG A N 1
ATOM 821 C CA . ARG A 1 101 ? -11.903 -12.605 37.088 1.00 88.00 101 ARG A CA 1
ATOM 822 C C . ARG A 1 101 ? -11.687 -13.661 38.179 1.00 88.00 101 ARG A C 1
ATOM 824 O O . ARG A 1 101 ? -11.365 -14.794 37.845 1.00 88.00 101 ARG A O 1
ATOM 831 N N . LYS A 1 102 ? -11.943 -13.313 39.453 1.00 88.12 102 LYS A N 1
ATOM 832 C CA . LYS A 1 102 ? -11.745 -14.201 40.613 1.00 88.12 102 LYS A CA 1
ATOM 833 C C . LYS A 1 102 ? -12.657 -15.424 40.500 1.00 88.12 102 LYS A C 1
ATOM 835 O O . LYS A 1 102 ? -12.232 -16.553 40.726 1.00 88.12 102 LYS A O 1
ATOM 840 N N . THR A 1 103 ? -13.894 -15.194 40.053 1.00 88.62 103 THR A N 1
ATOM 841 C CA . THR A 1 103 ? -14.892 -16.244 39.809 1.00 88.62 103 THR A CA 1
ATOM 842 C C . THR A 1 103 ? -14.501 -17.160 38.646 1.00 88.62 103 THR A C 1
ATOM 844 O O . THR A 1 103 ? -14.574 -18.378 38.784 1.00 88.62 103 THR A O 1
ATOM 847 N N . ILE A 1 104 ? -14.078 -16.600 37.506 1.00 88.31 104 ILE A N 1
ATOM 848 C CA . ILE A 1 104 ? -13.709 -17.378 36.309 1.00 88.31 104 ILE A CA 1
ATOM 849 C C . ILE A 1 104 ? -12.452 -18.217 36.555 1.00 88.31 104 ILE A C 1
ATOM 851 O O . ILE A 1 104 ? -12.399 -19.376 36.149 1.00 88.31 104 ILE A O 1
ATOM 855 N N . LEU A 1 105 ? -11.453 -17.644 37.227 1.00 87.50 105 LEU A N 1
ATOM 856 C CA . LEU A 1 105 ? -10.176 -18.303 37.504 1.00 87.50 105 LEU A CA 1
ATOM 857 C C . LEU A 1 105 ? -10.235 -19.226 38.733 1.00 87.50 105 LEU A C 1
ATOM 859 O O . LEU A 1 105 ? -9.252 -19.894 39.039 1.00 87.50 105 LEU A O 1
ATOM 863 N N . ASN A 1 106 ? -11.393 -19.305 39.408 1.00 75.12 106 ASN A N 1
ATOM 864 C CA . ASN A 1 106 ? -11.590 -20.039 40.660 1.00 75.12 106 ASN A CA 1
ATOM 865 C C . ASN A 1 106 ? -10.484 -19.730 41.689 1.00 75.12 106 ASN A C 1
ATOM 867 O O . ASN A 1 106 ? -10.037 -20.604 42.434 1.00 75.12 106 ASN A O 1
ATOM 871 N N . GLU A 1 107 ? -10.050 -18.469 41.723 1.00 71.44 107 GLU A N 1
ATOM 872 C CA . GLU A 1 107 ? -9.094 -17.932 42.689 1.00 71.44 107 GLU A CA 1
ATOM 873 C C . GLU A 1 107 ? -9.830 -17.706 44.014 1.00 71.44 107 GLU A C 1
ATOM 875 O O . GLU A 1 107 ? -10.030 -16.590 44.471 1.00 71.44 107 GLU A O 1
ATOM 880 N N . ASN A 1 108 ? -10.307 -18.784 44.632 1.00 57.91 108 ASN A N 1
ATOM 881 C CA . ASN A 1 108 ? -10.890 -18.756 45.974 1.00 57.91 108 ASN A CA 1
ATOM 882 C C . ASN A 1 108 ? -9.811 -18.835 47.075 1.00 57.91 108 ASN A C 1
ATOM 884 O O . ASN A 1 108 ? -10.135 -19.117 48.225 1.00 57.91 108 ASN A O 1
ATOM 888 N N . SER A 1 109 ? -8.540 -18.598 46.730 1.00 54.72 109 SER A N 1
ATOM 889 C CA . SER A 1 109 ? -7.458 -18.429 47.703 1.00 54.72 109 SER A CA 1
ATOM 890 C C . SER A 1 109 ? -7.426 -16.965 48.132 1.00 54.72 109 SER A C 1
ATOM 892 O O . SER A 1 109 ? -7.181 -16.084 47.307 1.00 54.72 109 SER A O 1
ATOM 894 N N . ASP A 1 110 ? -7.739 -16.706 49.399 1.00 55.03 110 ASP A N 1
ATOM 895 C CA . ASP A 1 110 ? -7.495 -15.430 50.079 1.00 55.03 110 ASP A CA 1
ATOM 896 C C . ASP A 1 110 ? -5.987 -15.220 50.278 1.00 55.03 110 ASP A C 1
ATOM 898 O O . ASP A 1 110 ? -5.483 -15.228 51.399 1.00 55.03 110 ASP A O 1
ATOM 902 N N . ASP A 1 111 ? -5.262 -15.027 49.182 1.00 53.22 111 ASP A N 1
ATOM 903 C CA . ASP A 1 111 ? -3.934 -14.436 49.232 1.00 53.22 111 ASP A CA 1
ATOM 904 C C . ASP A 1 111 ? -4.104 -12.946 48.921 1.00 53.22 111 ASP A C 1
ATOM 906 O O . ASP A 1 111 ? -4.172 -12.521 47.766 1.00 53.22 111 ASP A O 1
ATOM 910 N N . GLU A 1 112 ? -4.233 -12.143 49.982 1.00 55.59 112 GLU A N 1
ATOM 911 C CA . GLU A 1 112 ? -4.048 -10.687 49.944 1.00 55.59 112 GLU A CA 1
ATOM 912 C C . GLU A 1 112 ? -2.576 -10.332 49.675 1.00 55.59 112 GLU A C 1
ATOM 914 O O . GLU A 1 112 ? -1.959 -9.553 50.398 1.00 55.59 112 GLU A O 1
ATOM 919 N N . ASP A 1 113 ? -1.996 -10.884 48.614 1.00 45.88 113 ASP A N 1
ATOM 920 C CA . ASP A 1 113 ? -0.767 -10.341 48.070 1.00 45.88 113 ASP A CA 1
ATOM 921 C C . ASP A 1 113 ? -1.165 -9.225 47.115 1.00 45.88 113 ASP A C 1
ATOM 923 O O . ASP A 1 113 ? -1.462 -9.419 45.931 1.00 45.88 113 ASP A O 1
ATOM 927 N N . GLU A 1 114 ? -1.175 -8.012 47.664 1.00 54.75 114 GLU A N 1
ATOM 928 C CA . GLU A 1 114 ? -0.989 -6.806 46.881 1.00 54.75 114 GLU A CA 1
ATOM 929 C C . GLU A 1 114 ? 0.366 -6.941 46.168 1.00 54.75 114 GLU A C 1
ATOM 931 O O . GLU A 1 114 ? 1.412 -6.498 46.644 1.00 54.75 114 GLU A O 1
ATOM 936 N N . SER A 1 115 ? 0.377 -7.608 45.011 1.00 47.91 115 SER A N 1
ATOM 937 C CA . SER A 1 115 ? 1.498 -7.533 44.089 1.00 47.91 115 SER A CA 1
ATOM 938 C C . SER A 1 115 ? 1.460 -6.141 43.472 1.00 47.91 115 SER A C 1
ATOM 940 O O . SER A 1 115 ? 1.033 -5.928 42.337 1.00 47.91 115 SER A O 1
ATOM 942 N N . SER A 1 116 ? 1.895 -5.165 44.269 1.00 50.91 116 SER A N 1
ATOM 943 C CA . SER A 1 116 ? 2.465 -3.912 43.808 1.00 50.91 116 SER A CA 1
ATOM 944 C C . SER A 1 116 ? 3.677 -4.272 42.944 1.00 50.91 116 SER A C 1
ATOM 946 O O . SER A 1 116 ? 4.833 -4.163 43.360 1.00 50.91 116 SER A O 1
ATOM 948 N N . SER A 1 117 ? 3.427 -4.686 41.704 1.00 44.19 117 SER A N 1
ATOM 949 C CA . SER A 1 117 ? 4.423 -4.619 40.646 1.00 44.19 117 SER A CA 1
ATOM 950 C C . SER A 1 117 ? 4.544 -3.158 40.212 1.00 44.19 117 SER A C 1
ATOM 952 O O . SER A 1 117 ? 4.204 -2.788 39.091 1.00 44.19 117 SER A O 1
ATOM 954 N N . ASN A 1 118 ? 5.048 -2.319 41.119 1.00 51.44 118 ASN A N 1
ATOM 955 C CA . ASN A 1 118 ? 5.678 -1.057 40.767 1.00 51.44 118 ASN A CA 1
ATOM 956 C C . ASN A 1 118 ? 6.984 -1.391 40.037 1.00 51.44 118 ASN A C 1
ATOM 958 O O . ASN A 1 118 ? 8.060 -1.389 40.629 1.00 51.44 118 ASN A O 1
ATOM 962 N N . THR A 1 119 ? 6.896 -1.694 38.743 1.00 48.22 119 THR A N 1
ATOM 963 C CA . THR A 1 119 ? 8.038 -1.545 37.837 1.00 48.22 119 THR A CA 1
ATOM 964 C C . THR A 1 119 ? 7.912 -0.187 37.156 1.00 48.22 119 THR A C 1
ATOM 966 O O . THR A 1 119 ? 7.543 -0.042 35.997 1.00 48.22 119 THR A O 1
ATOM 969 N N . SER A 1 120 ? 8.163 0.851 37.951 1.00 46.16 120 SER A N 1
ATOM 970 C CA . SER A 1 120 ? 8.457 2.184 37.439 1.00 46.16 120 SER A CA 1
ATOM 971 C C . SER A 1 120 ? 9.895 2.174 36.933 1.00 46.16 120 SER A C 1
ATOM 973 O O . SER A 1 120 ? 10.804 2.580 37.654 1.00 46.16 120 SER A O 1
ATOM 975 N N . ASP A 1 121 ? 10.117 1.677 35.717 1.00 43.88 121 ASP A N 1
ATOM 976 C CA . ASP A 1 121 ? 11.389 1.883 35.023 1.00 43.88 121 ASP A CA 1
ATOM 977 C C . ASP A 1 121 ? 11.351 3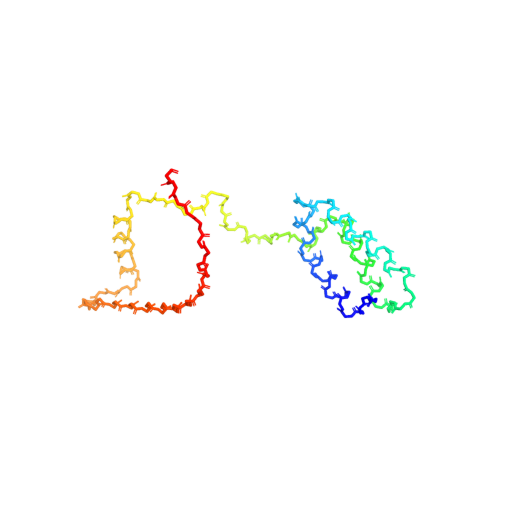.262 34.350 1.00 43.88 121 ASP A C 1
ATOM 979 O O . ASP A 1 121 ? 11.053 3.425 33.166 1.00 43.88 121 ASP A O 1
ATOM 983 N N . ASN A 1 122 ? 11.529 4.292 35.179 1.00 50.38 122 ASN A N 1
ATOM 984 C CA . ASN A 1 122 ? 11.607 5.682 34.753 1.00 50.38 122 ASN A CA 1
ATOM 985 C C . ASN A 1 122 ? 13.053 5.953 34.317 1.00 50.38 122 ASN A C 1
ATOM 987 O O . ASN A 1 122 ? 13.906 6.327 35.122 1.00 50.38 122 ASN A O 1
ATOM 991 N N . HIS A 1 123 ? 13.343 5.744 33.034 1.00 46.22 123 HIS A N 1
ATOM 992 C CA . HIS A 1 123 ? 14.573 6.242 32.428 1.00 46.22 123 HIS A CA 1
ATOM 993 C C . HIS A 1 123 ? 14.464 7.769 32.283 1.00 46.22 123 HIS A C 1
ATOM 995 O O . HIS A 1 123 ? 13.902 8.286 31.319 1.00 46.22 123 HIS A O 1
ATOM 1001 N N . GLU A 1 124 ? 14.982 8.498 33.273 1.00 43.00 124 GLU A N 1
ATOM 1002 C CA . GLU A 1 124 ? 15.209 9.940 33.177 1.00 43.00 124 GLU A CA 1
ATOM 1003 C C . GLU A 1 124 ? 16.313 10.218 32.145 1.00 43.00 124 GLU A C 1
ATOM 1005 O O . GLU A 1 124 ? 17.502 10.117 32.448 1.00 43.00 124 GLU A O 1
ATOM 1010 N N . ASP A 1 125 ? 15.931 10.577 30.918 1.00 51.34 125 ASP A N 1
ATOM 1011 C CA . ASP A 1 125 ? 16.846 11.204 29.964 1.00 51.34 125 ASP A CA 1
ATOM 1012 C C . ASP A 1 125 ? 16.785 12.728 30.144 1.00 51.34 125 ASP A C 1
ATOM 1014 O O . ASP A 1 125 ? 15.879 13.417 29.666 1.00 51.34 125 ASP A O 1
ATOM 1018 N N . GLN A 1 126 ? 17.739 13.258 30.913 1.00 47.06 126 GLN A N 1
ATOM 1019 C CA . GLN A 1 126 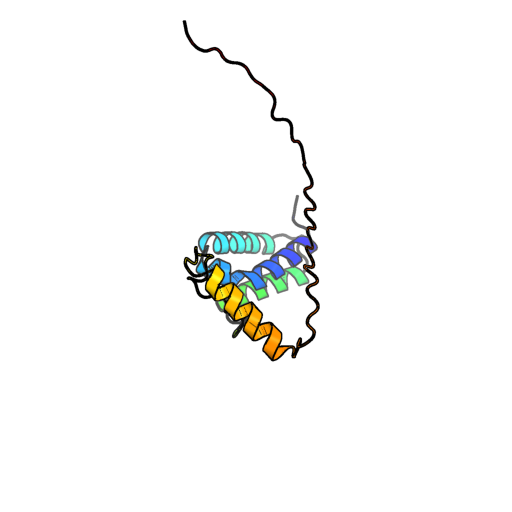? 17.951 14.694 31.066 1.00 47.06 126 GLN A CA 1
ATOM 1020 C C . GLN A 1 126 ? 18.593 15.262 29.794 1.00 47.06 126 GLN A C 1
ATOM 1022 O O . GLN A 1 126 ? 19.809 15.448 29.715 1.00 47.06 126 GLN A O 1
ATOM 1027 N N . SER A 1 127 ? 17.776 15.620 28.804 1.00 51.16 127 SER A N 1
ATOM 1028 C CA . SER A 1 127 ? 18.227 16.499 27.726 1.00 51.16 127 SER A CA 1
ATOM 1029 C C . SER A 1 127 ? 18.158 17.960 28.186 1.00 51.16 127 SER A C 1
ATOM 1031 O O . SER A 1 127 ? 17.099 18.589 28.180 1.00 51.16 127 SER A O 1
ATOM 1033 N N . ASN A 1 128 ? 19.312 18.493 28.590 1.00 46.22 128 ASN A N 1
ATOM 1034 C CA . ASN A 1 128 ? 19.544 19.909 28.871 1.00 46.22 128 ASN A CA 1
ATOM 1035 C C . ASN A 1 128 ? 19.125 20.791 27.678 1.00 46.22 128 ASN A C 1
ATOM 1037 O O . ASN A 1 128 ? 19.810 20.813 26.654 1.00 46.22 128 ASN A O 1
ATOM 1041 N N . PHE A 1 129 ? 18.046 21.566 27.820 1.00 43.88 129 PHE A N 1
ATOM 1042 C CA . PHE A 1 129 ? 17.773 22.701 26.938 1.00 43.88 129 PHE A CA 1
ATOM 1043 C C . PHE A 1 129 ? 18.461 23.944 27.512 1.00 43.88 129 PHE A C 1
ATOM 1045 O O . PHE A 1 129 ? 18.157 24.392 28.616 1.00 43.88 129 PHE A O 1
ATOM 1052 N N . ALA A 1 130 ? 19.443 24.446 26.766 1.00 46.97 130 ALA A N 1
ATOM 1053 C CA . ALA A 1 130 ? 20.285 25.574 27.128 1.00 46.97 130 ALA A CA 1
ATOM 1054 C C . ALA A 1 130 ? 19.477 26.851 27.422 1.00 46.97 130 ALA A C 1
ATOM 1056 O O . ALA A 1 130 ? 18.564 27.222 26.687 1.00 46.97 130 ALA A O 1
ATOM 1057 N N . THR A 1 131 ? 19.877 27.547 28.485 1.00 42.38 131 THR A N 1
ATOM 1058 C CA . THR A 1 131 ? 19.456 28.908 28.826 1.00 42.38 131 THR A CA 1
ATOM 1059 C C . THR A 1 131 ? 19.896 29.899 27.748 1.00 42.38 131 THR A C 1
ATOM 1061 O O . THR A 1 131 ? 21.080 29.954 27.413 1.00 42.38 131 THR A O 1
ATOM 1064 N N . ALA A 1 132 ? 18.967 30.723 27.268 1.00 49.69 132 ALA A N 1
ATOM 1065 C CA . ALA A 1 132 ? 19.275 31.979 26.596 1.00 49.69 132 ALA A CA 1
ATOM 1066 C C . ALA A 1 132 ? 18.427 33.089 27.228 1.00 49.69 132 ALA A C 1
ATOM 1068 O O . ALA A 1 132 ? 17.198 33.078 27.134 1.00 49.69 132 ALA A O 1
ATOM 1069 N N . ASP A 1 133 ? 19.121 33.999 27.907 1.00 46.44 133 ASP A N 1
ATOM 1070 C CA . ASP A 1 133 ? 18.631 35.265 28.433 1.00 46.44 133 ASP A CA 1
ATOM 1071 C C . ASP A 1 133 ? 17.844 36.068 27.387 1.00 46.44 133 ASP A C 1
ATOM 1073 O O . ASP A 1 133 ? 18.283 36.213 26.243 1.00 46.44 133 ASP A O 1
ATOM 1077 N N . ASN A 1 134 ? 16.728 36.675 27.804 1.00 52.31 134 ASN A N 1
ATOM 1078 C CA . ASN A 1 134 ? 16.527 38.090 27.501 1.00 52.31 134 ASN A CA 1
ATOM 1079 C C . ASN A 1 134 ? 15.545 38.775 28.462 1.00 52.31 134 ASN A C 1
ATOM 1081 O O . ASN A 1 134 ? 14.464 38.272 28.770 1.00 52.31 134 ASN A O 1
ATOM 1085 N N . ASP A 1 135 ? 16.002 39.941 28.900 1.00 51.38 135 ASP A N 1
ATOM 1086 C CA . ASP A 1 135 ? 15.514 40.874 29.907 1.00 51.38 135 ASP A CA 1
ATOM 1087 C C . ASP A 1 135 ? 14.010 41.214 29.922 1.00 51.38 135 ASP A C 1
ATOM 1089 O O . ASP A 1 135 ? 13.371 41.445 28.893 1.00 51.38 135 ASP A O 1
ATOM 1093 N N . LYS A 1 136 ? 13.481 41.377 31.146 1.00 49.03 136 LYS A N 1
ATOM 1094 C CA . LYS A 1 136 ? 12.269 42.152 31.446 1.00 49.03 136 LYS A CA 1
ATOM 1095 C C . LYS A 1 136 ? 12.637 43.580 31.856 1.00 49.03 136 LYS A C 1
ATOM 1097 O O . LYS A 1 136 ? 13.392 43.776 32.800 1.00 49.03 136 LYS A O 1
ATOM 1102 N N . GLU A 1 137 ? 12.002 44.522 31.164 1.00 40.88 137 GLU A N 1
ATOM 1103 C CA . GLU A 1 137 ? 11.475 45.816 31.627 1.00 40.88 137 GLU A CA 1
ATOM 1104 C C . GLU A 1 137 ? 12.226 46.585 32.728 1.00 40.88 137 GLU A C 1
ATOM 1106 O O . GLU A 1 137 ? 12.140 46.286 33.922 1.00 40.88 137 GLU A O 1
ATOM 1111 N N . LYS A 1 138 ? 12.742 47.748 32.322 1.00 37.25 138 LYS A N 1
ATOM 1112 C CA . LYS A 1 138 ? 12.334 49.010 32.941 1.00 37.25 138 LYS A CA 1
ATOM 1113 C C . LYS A 1 138 ? 12.055 50.060 31.871 1.00 37.25 138 LYS A C 1
ATOM 1115 O O . LYS A 1 138 ? 12.819 50.090 30.883 1.00 37.25 138 LYS A O 1
#